Protein AF-A0A6I1NNC6-F1 (afdb_monomer_lite)

pLDDT: mean 95.8, s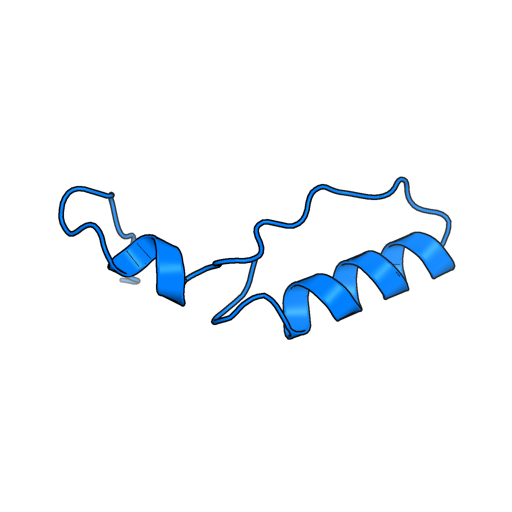td 5.53, range [60.38, 98.0]

Foldseek 3Di:
DACQQPVVVVVQVVCVVVVHPRDDGPRRPNVVQVVDVVHDDDDDD

Sequence (45 aa):
YCGSGVTACHNLFALSLAGYPLGRLYAGSWSEWITDAQRPVATGD

Radius of gyration: 12.94 Å; chains: 1; bounding box: 25×22×33 Å

Structure (mmCIF, N/CA/C/O backbone):
data_AF-A0A6I1NNC6-F1
#
_entry.id   AF-A0A6I1NNC6-F1
#
loop_
_atom_site.group_PDB
_atom_site.id
_atom_site.type_symbol
_atom_site.label_atom_id
_atom_site.label_alt_id
_atom_site.label_comp_id
_atom_site.label_asym_id
_atom_site.label_entity_id
_atom_site.label_seq_id
_atom_site.pdbx_PDB_ins_code
_atom_site.Cartn_x
_atom_site.Cartn_y
_atom_site.Cartn_z
_atom_site.occupancy
_atom_site.B_iso_or_equiv
_atom_site.auth_seq_id
_atom_site.auth_comp_id
_atom_site.auth_asym_id
_atom_site.auth_atom_id
_atom_site.pdbx_PDB_model_num
ATOM 1 N N . TYR A 1 1 ? -1.946 0.725 -0.930 1.00 94.00 1 TYR A N 1
ATOM 2 C CA . TYR A 1 1 ? -1.654 0.943 0.503 1.00 94.00 1 TYR A CA 1
ATOM 3 C C . TYR A 1 1 ? -1.033 -0.331 1.063 1.00 94.00 1 TYR A C 1
ATOM 5 O O . TYR A 1 1 ? -1.007 -1.335 0.358 1.00 94.00 1 TYR A O 1
ATOM 13 N N . CYS A 1 2 ? -0.491 -0.295 2.276 1.00 95.94 2 CYS A N 1
ATOM 14 C CA . CYS A 1 2 ? -0.089 -1.496 3.019 1.00 95.94 2 CYS A CA 1
ATOM 15 C C . CYS A 1 2 ? -0.291 -1.244 4.524 1.00 95.94 2 CYS A C 1
ATOM 17 O O . CYS A 1 2 ? -1.299 -0.642 4.884 1.00 95.94 2 CYS A O 1
ATOM 19 N N . GLY A 1 3 ? 0.640 -1.657 5.392 1.00 95.81 3 GLY A N 1
ATOM 20 C CA . GLY A 1 3 ? 0.648 -1.265 6.806 1.00 95.81 3 GLY A CA 1
ATOM 21 C C . GLY A 1 3 ? 0.993 0.217 6.989 1.00 95.81 3 GLY A C 1
ATOM 22 O O . GLY A 1 3 ? 0.173 0.993 7.460 1.00 95.81 3 GLY A O 1
ATOM 23 N N . SER A 1 4 ? 2.179 0.614 6.523 1.00 94.94 4 SER A N 1
ATOM 24 C CA . SER A 1 4 ? 2.784 1.942 6.744 1.00 94.94 4 SER A CA 1
ATOM 25 C C . SER A 1 4 ? 3.190 2.675 5.455 1.00 94.94 4 SER A C 1
ATOM 27 O O . SER A 1 4 ? 4.015 3.581 5.472 1.00 94.94 4 SER A O 1
ATOM 29 N N . GLY A 1 5 ? 2.696 2.232 4.298 1.00 95.56 5 GLY A N 1
ATOM 30 C CA . GLY A 1 5 ? 2.999 2.828 2.992 1.00 95.56 5 GLY A CA 1
ATOM 31 C C . GLY A 1 5 ? 4.319 2.385 2.350 1.00 95.56 5 GLY A C 1
ATOM 32 O O . GLY A 1 5 ? 4.460 2.516 1.135 1.00 95.56 5 GLY A O 1
ATOM 33 N N . VAL A 1 6 ? 5.248 1.783 3.102 1.00 97.00 6 VAL A N 1
ATOM 34 C CA . VAL A 1 6 ? 6.586 1.396 2.603 1.00 97.00 6 VAL A CA 1
ATOM 35 C C . VAL A 1 6 ? 6.508 0.401 1.441 1.00 97.00 6 VAL A C 1
ATOM 37 O O . VAL A 1 6 ? 7.047 0.654 0.364 1.00 97.00 6 VAL A O 1
ATOM 40 N N . THR A 1 7 ? 5.802 -0.718 1.614 1.00 97.38 7 THR A N 1
ATOM 41 C CA . THR A 1 7 ? 5.622 -1.720 0.546 1.00 97.38 7 THR A CA 1
ATOM 42 C C . THR A 1 7 ? 4.837 -1.152 -0.635 1.00 97.38 7 THR A C 1
ATOM 44 O O . THR A 1 7 ? 5.163 -1.414 -1.787 1.00 97.38 7 THR A O 1
ATOM 47 N N . ALA A 1 8 ? 3.820 -0.328 -0.368 1.00 96.75 8 ALA A N 1
ATOM 48 C CA . ALA A 1 8 ? 3.021 0.286 -1.423 1.00 96.75 8 ALA A CA 1
ATOM 49 C C . ALA A 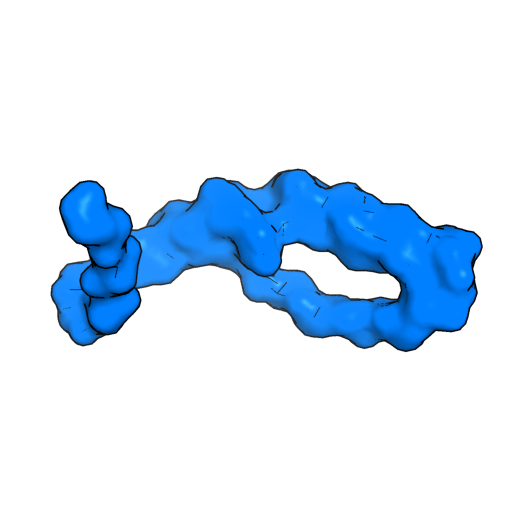1 8 ? 3.850 1.237 -2.303 1.00 96.75 8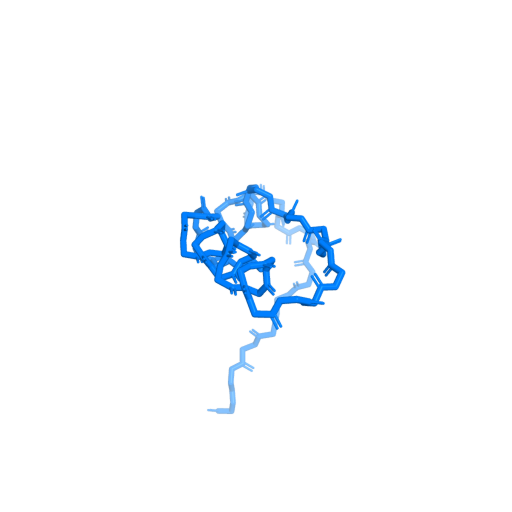 ALA A C 1
ATOM 51 O O . ALA A 1 8 ? 3.643 1.274 -3.514 1.00 96.75 8 ALA A O 1
ATOM 52 N N . 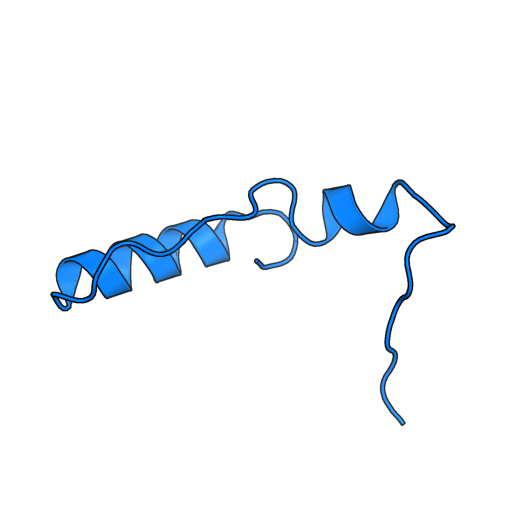CYS A 1 9 ? 4.809 1.956 -1.713 1.00 97.19 9 CYS A N 1
ATOM 53 C CA . CYS A 1 9 ? 5.760 2.789 -2.445 1.00 97.19 9 CYS A CA 1
ATOM 54 C C . CYS A 1 9 ? 6.635 1.950 -3.391 1.00 97.19 9 CYS A C 1
ATOM 56 O O . CYS A 1 9 ? 6.722 2.257 -4.579 1.00 97.19 9 CYS A O 1
ATOM 58 N N . HIS A 1 10 ? 7.197 0.840 -2.898 1.00 97.56 10 HIS A N 1
ATOM 59 C CA . HIS A 1 10 ? 7.982 -0.081 -3.729 1.00 97.56 10 HIS A CA 1
ATOM 60 C C . HIS A 1 10 ? 7.162 -0.639 -4.899 1.00 97.56 10 HIS A C 1
ATOM 62 O O . HIS A 1 10 ? 7.652 -0.681 -6.025 1.00 97.56 10 HIS A O 1
ATOM 68 N N . ASN A 1 11 ? 5.895 -0.993 -4.665 1.00 97.00 11 ASN A N 1
ATOM 69 C CA . ASN A 1 11 ? 5.015 -1.487 -5.723 1.00 97.00 11 ASN A CA 1
ATOM 70 C C . ASN A 1 11 ? 4.737 -0.419 -6.791 1.00 97.00 11 ASN A C 1
ATOM 72 O O . ASN A 1 11 ? 4.779 -0.726 -7.979 1.00 97.00 11 ASN A O 1
ATOM 76 N N . LEU A 1 12 ? 4.484 0.836 -6.399 1.00 97.19 12 LEU A N 1
ATOM 77 C CA . LEU A 1 12 ? 4.300 1.931 -7.360 1.00 97.19 12 LEU A CA 1
ATOM 78 C C . LEU A 1 12 ? 5.559 2.191 -8.185 1.00 97.19 12 LEU A C 1
ATOM 80 O O . LEU A 1 12 ? 5.463 2.422 -9.389 1.00 97.19 12 LEU A O 1
ATOM 84 N N . PHE A 1 13 ? 6.733 2.118 -7.558 1.00 96.94 13 PHE A N 1
ATOM 85 C CA . PHE A 1 13 ? 7.995 2.254 -8.272 1.00 96.94 13 PHE A CA 1
ATOM 86 C C . PHE A 1 13 ? 8.204 1.114 -9.278 1.00 96.94 13 PHE A C 1
ATOM 88 O O . PHE A 1 13 ? 8.520 1.374 -10.436 1.00 96.94 13 PHE A O 1
ATOM 95 N N . ALA A 1 14 ? 7.941 -0.133 -8.880 1.00 97.88 14 ALA A N 1
ATOM 96 C CA . ALA A 1 14 ? 8.009 -1.283 -9.779 1.00 97.88 14 ALA A CA 1
ATOM 97 C C . ALA A 1 14 ? 7.037 -1.157 -10.967 1.00 97.88 14 ALA A C 1
ATOM 99 O O . ALA A 1 14 ? 7.412 -1.449 -12.100 1.00 97.88 14 ALA A O 1
ATOM 100 N N . LEU A 1 15 ? 5.815 -0.668 -10.730 1.00 97.75 15 LEU A N 1
ATOM 101 C CA . LEU A 1 15 ? 4.834 -0.405 -11.789 1.00 97.75 15 LEU A CA 1
ATOM 102 C C . LEU A 1 15 ? 5.312 0.682 -12.760 1.00 97.75 15 LEU A C 1
ATOM 104 O O . LEU A 1 15 ? 5.188 0.506 -13.970 1.00 97.75 15 LEU A O 1
ATOM 108 N N . SER A 1 16 ? 5.911 1.757 -12.244 1.00 97.12 16 SER A N 1
ATOM 109 C CA . SER A 1 16 ? 6.531 2.805 -13.065 1.00 97.12 16 SER A CA 1
ATOM 110 C C . SER A 1 16 ? 7.644 2.239 -13.957 1.00 97.12 16 SER A C 1
ATOM 112 O O . SER A 1 16 ? 7.665 2.489 -15.161 1.00 97.12 16 SER A O 1
ATOM 114 N N . LEU A 1 17 ? 8.527 1.399 -13.398 1.00 98.00 17 LEU A N 1
ATOM 115 C CA . LEU A 1 17 ? 9.582 0.718 -14.163 1.00 98.00 17 LEU A CA 1
ATOM 116 C C . LEU A 1 17 ? 9.025 -0.232 -15.230 1.00 98.00 17 LEU A C 1
ATOM 118 O O . LEU A 1 17 ? 9.621 -0.379 -16.293 1.00 98.00 17 LEU A O 1
ATOM 122 N N . ALA A 1 18 ? 7.877 -0.854 -14.967 1.00 98.00 18 ALA A N 1
ATOM 123 C CA . ALA A 1 18 ? 7.173 -1.705 -15.920 1.00 98.00 18 ALA A CA 1
ATOM 124 C C . ALA A 1 18 ? 6.372 -0.916 -16.982 1.00 98.00 18 ALA A C 1
ATOM 126 O O . ALA A 1 18 ? 5.669 -1.524 -17.786 1.00 98.00 18 ALA A O 1
ATOM 127 N N . GLY A 1 19 ? 6.471 0.420 -17.004 1.00 98.00 19 GLY A N 1
ATOM 128 C CA . GLY A 1 19 ? 5.822 1.282 -17.997 1.00 98.00 19 GLY A CA 1
ATOM 129 C C . GLY A 1 19 ? 4.348 1.582 -17.715 1.00 98.00 19 GLY A C 1
ATOM 130 O O . GLY A 1 19 ? 3.663 2.138 -18.575 1.00 98.00 19 GLY A O 1
ATOM 131 N N . TYR A 1 20 ? 3.843 1.236 -16.529 1.00 97.75 20 TYR A N 1
ATOM 132 C CA . TYR A 1 20 ? 2.485 1.597 -16.134 1.00 97.75 20 TYR A CA 1
ATOM 133 C C . TYR A 1 20 ? 2.409 3.064 -15.691 1.00 97.75 20 TYR A C 1
ATOM 135 O O . TYR A 1 20 ? 3.366 3.595 -15.119 1.00 97.75 20 TYR A O 1
ATOM 143 N N . PRO A 1 21 ? 1.252 3.726 -15.880 1.00 95.62 21 PRO A N 1
ATOM 144 C CA . PRO A 1 21 ? 1.012 5.046 -15.317 1.00 95.62 21 PRO A CA 1
ATOM 145 C C . PRO A 1 21 ? 1.195 5.051 -13.797 1.00 95.62 21 PRO A C 1
ATOM 147 O O . PRO A 1 21 ? 0.765 4.126 -13.101 1.00 95.62 21 PRO A O 1
ATOM 150 N N . LEU A 1 22 ? 1.793 6.121 -13.273 1.00 93.88 22 LEU A N 1
ATOM 151 C CA . LEU A 1 22 ? 2.009 6.261 -11.838 1.00 93.88 22 LEU A CA 1
ATOM 152 C C . LEU A 1 22 ? 0.663 6.361 -11.102 1.00 93.88 22 LEU A C 1
ATOM 154 O O . LEU A 1 22 ? -0.103 7.308 -11.285 1.00 93.88 22 LEU A O 1
ATOM 158 N N . GL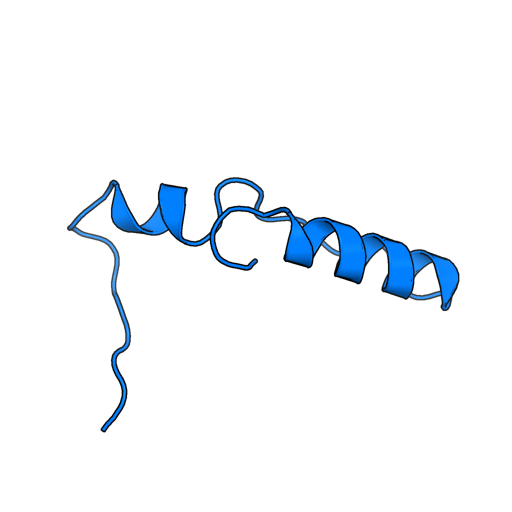Y A 1 23 ? 0.381 5.371 -10.257 1.00 93.19 23 GLY A N 1
ATOM 159 C CA . GLY A 1 23 ? -0.790 5.364 -9.385 1.00 93.19 23 GLY A CA 1
ATOM 160 C C . GLY A 1 23 ? -0.651 6.310 -8.188 1.00 93.19 23 GLY A C 1
ATOM 161 O O . GLY A 1 23 ? 0.424 6.824 -7.880 1.00 93.19 23 GLY A O 1
ATOM 162 N N . ARG A 1 24 ? -1.755 6.517 -7.461 1.00 96.19 24 ARG A N 1
ATOM 163 C CA . ARG A 1 24 ? -1.749 7.307 -6.221 1.00 96.19 24 ARG A CA 1
ATOM 164 C C . ARG A 1 24 ? -1.297 6.467 -5.030 1.00 96.19 24 ARG A C 1
ATOM 166 O O . ARG A 1 24 ? -1.799 5.364 -4.808 1.00 96.19 24 ARG A O 1
ATOM 173 N N . LEU A 1 25 ? -0.389 7.025 -4.232 1.00 96.38 25 LEU A N 1
ATOM 174 C CA . LEU A 1 25 ? 0.036 6.446 -2.963 1.00 96.38 25 LEU A CA 1
ATOM 175 C C . LEU A 1 25 ? -0.814 6.995 -1.819 1.00 96.38 25 LEU A C 1
ATOM 177 O O . LEU A 1 25 ? -0.822 8.195 -1.568 1.00 96.38 25 LEU A O 1
ATOM 181 N N . TYR A 1 26 ? -1.456 6.100 -1.073 1.00 96.88 26 TYR A N 1
ATOM 182 C CA . TYR A 1 26 ? -1.971 6.420 0.254 1.00 96.88 26 TYR A CA 1
ATOM 183 C C . TYR A 1 26 ? -0.883 6.124 1.297 1.00 96.88 26 TYR A C 1
ATOM 185 O O . TYR A 1 26 ? -0.694 4.969 1.692 1.00 96.88 26 TYR A O 1
ATOM 193 N N . ALA A 1 27 ? -0.108 7.151 1.661 1.00 95.44 27 ALA A N 1
ATOM 194 C CA . ALA A 1 27 ? 1.112 7.004 2.458 1.00 95.44 27 ALA A CA 1
ATOM 195 C C . ALA A 1 27 ? 0.832 6.534 3.892 1.00 95.44 27 ALA A C 1
ATOM 197 O O . ALA A 1 27 ? 1.452 5.570 4.333 1.00 95.44 27 ALA A O 1
ATOM 198 N N . GLY A 1 28 ? -0.142 7.144 4.577 1.00 95.88 28 GLY A N 1
ATOM 199 C CA . GLY A 1 28 ? -0.498 6.765 5.945 1.00 95.88 28 GLY A CA 1
ATOM 200 C C . GLY A 1 28 ? -1.026 5.335 6.059 1.00 95.88 28 GLY A C 1
ATOM 201 O O . GLY A 1 28 ? -0.797 4.677 7.074 1.00 95.88 28 GLY A O 1
ATOM 202 N N . SER A 1 29 ? -1.595 4.799 4.970 1.00 97.81 29 SER A N 1
ATOM 203 C CA . SER A 1 29 ? -1.914 3.375 4.840 1.00 97.81 29 SER A CA 1
ATOM 204 C C . SER A 1 29 ? -2.775 2.881 6.014 1.00 97.81 29 SER A C 1
ATOM 206 O O . SER A 1 29 ? -3.591 3.636 6.538 1.00 97.81 29 SER A O 1
ATOM 208 N N . TRP A 1 30 ? -2.663 1.612 6.407 1.00 97.38 30 TRP A N 1
ATOM 209 C CA . TRP A 1 30 ? -3.445 1.078 7.517 1.00 97.38 30 TRP A CA 1
ATOM 210 C C . TRP A 1 30 ? -3.193 1.811 8.837 1.00 97.38 30 TRP A C 1
ATOM 212 O O . TRP A 1 30 ? -4.144 2.090 9.557 1.00 97.38 30 TRP A O 1
ATOM 222 N N . SER A 1 31 ? -1.939 2.170 9.132 1.00 97.38 31 SER A N 1
ATOM 223 C CA . SER A 1 31 ? -1.572 2.866 10.370 1.00 97.38 31 SER A CA 1
ATOM 224 C C . SER A 1 31 ? -2.299 4.198 10.549 1.00 97.38 31 SER A C 1
ATOM 226 O O . SER A 1 31 ? -2.691 4.511 11.665 1.00 97.38 31 SER A O 1
ATOM 228 N N . GLU A 1 32 ? -2.506 4.965 9.476 1.00 98.00 32 GLU A N 1
ATOM 229 C CA . GLU A 1 32 ? -3.348 6.167 9.516 1.00 98.00 32 GLU A CA 1
ATOM 230 C C . GLU A 1 32 ? -4.839 5.822 9.482 1.00 98.00 32 GLU A C 1
ATOM 232 O O . GLU A 1 32 ? -5.634 6.504 10.120 1.00 98.00 32 GLU A O 1
ATOM 237 N N . TRP A 1 33 ? -5.246 4.781 8.749 1.00 97.88 33 TRP A N 1
ATOM 238 C CA . TRP A 1 33 ? -6.658 4.417 8.643 1.00 97.88 33 TRP A CA 1
ATOM 239 C C . TRP A 1 33 ? -7.282 4.130 10.011 1.00 97.88 33 TRP A C 1
ATOM 241 O O . TRP A 1 33 ? -8.360 4.635 10.304 1.00 97.88 33 TRP A O 1
ATOM 251 N N . ILE A 1 34 ? -6.577 3.381 10.859 1.00 96.88 34 ILE A N 1
ATOM 252 C CA . ILE A 1 34 ? -7.071 2.946 12.172 1.00 96.88 34 ILE A CA 1
ATOM 253 C C . ILE A 1 34 ? -7.032 4.019 13.265 1.00 96.88 34 ILE A C 1
ATOM 255 O O . ILE A 1 34 ? -7.481 3.748 14.376 1.00 96.88 34 ILE A O 1
ATOM 259 N N . THR A 1 35 ? -6.489 5.214 13.001 1.00 98.00 35 THR A N 1
ATOM 260 C CA . THR A 1 35 ? -6.476 6.295 14.009 1.00 98.00 35 THR A CA 1
ATOM 261 C C . THR A 1 35 ? -7.867 6.870 14.260 1.00 98.00 35 THR A C 1
ATOM 263 O O . THR A 1 35 ? -8.108 7.476 15.301 1.00 98.00 35 THR A O 1
ATOM 266 N N . ASP A 1 36 ? -8.784 6.654 13.321 1.00 97.88 36 ASP A N 1
ATOM 267 C CA . ASP A 1 36 ? -10.173 7.070 13.390 1.00 97.88 36 ASP A CA 1
ATOM 268 C C . ASP A 1 36 ? -11.075 5.837 13.511 1.00 97.88 36 ASP A C 1
ATOM 270 O O . ASP A 1 36 ? -11.310 5.108 12.544 1.00 97.88 36 ASP A O 1
ATOM 274 N N . ALA A 1 37 ? -11.597 5.621 14.719 1.00 96.38 37 ALA A N 1
ATOM 275 C CA . ALA A 1 37 ? -12.464 4.490 15.042 1.00 96.38 37 ALA A CA 1
ATOM 276 C C . ALA A 1 37 ? -13.836 4.536 14.341 1.00 96.38 37 ALA A C 1
ATOM 278 O O . ALA A 1 37 ? -14.562 3.544 14.382 1.00 96.38 37 ALA A O 1
ATOM 279 N N . GLN A 1 38 ? -14.214 5.657 13.713 1.00 97.94 38 GLN A N 1
ATOM 280 C CA . GLN A 1 38 ? -15.464 5.755 12.952 1.00 97.94 38 GLN A CA 1
ATOM 281 C C . GLN A 1 38 ? -15.337 5.198 11.529 1.00 97.94 38 GLN A C 1
ATOM 283 O O . GLN A 1 38 ? -16.351 4.989 10.858 1.00 97.94 38 GLN A O 1
ATOM 288 N N . ARG A 1 39 ? -14.115 4.953 11.041 1.00 97.50 39 ARG A N 1
ATOM 289 C CA . ARG A 1 39 ? -13.904 4.427 9.689 1.00 97.50 39 ARG A CA 1
ATOM 290 C C . ARG A 1 39 ? -14.262 2.942 9.624 1.00 97.50 39 ARG A C 1
ATOM 292 O O . ARG A 1 39 ? -13.895 2.182 10.519 1.00 97.50 39 ARG A O 1
ATOM 299 N N . PRO A 1 40 ? -14.935 2.493 8.550 1.00 97.69 40 PRO A N 1
ATOM 300 C CA . PRO A 1 40 ? -15.291 1.091 8.405 1.00 97.69 40 PRO A CA 1
ATOM 301 C C . PRO A 1 40 ? -14.037 0.221 8.267 1.00 97.69 40 PRO A C 1
ATOM 303 O O . PRO A 1 40 ? -13.060 0.591 7.606 1.00 97.69 40 PRO A O 1
ATOM 306 N N . VAL A 1 41 ? -14.099 -0.963 8.871 1.00 96.94 41 VAL A N 1
ATOM 307 C CA . VAL A 1 41 ? -13.066 -1.996 8.801 1.00 96.94 41 VAL A CA 1
ATOM 308 C C . VAL A 1 41 ? -13.728 -3.303 8.393 1.00 96.94 41 VAL A C 1
ATOM 310 O O . VAL A 1 41 ? -14.665 -3.752 9.045 1.00 96.94 41 VAL A O 1
ATOM 313 N N . ALA A 1 42 ? -13.238 -3.908 7.314 1.00 96.12 42 ALA A N 1
ATOM 314 C CA . ALA A 1 42 ? -13.623 -5.261 6.938 1.00 96.12 42 ALA A CA 1
ATOM 315 C C . ALA A 1 42 ? -12.723 -6.274 7.663 1.00 96.12 42 ALA A C 1
ATOM 317 O O . ALA A 1 42 ? -11.501 -6.116 7.684 1.00 96.12 42 ALA A O 1
ATOM 318 N N . THR A 1 43 ? -13.328 -7.315 8.229 1.00 93.00 43 THR A N 1
ATOM 319 C CA . THR A 1 43 ? -12.650 -8.499 8.776 1.00 93.00 43 THR A CA 1
ATOM 320 C C . THR A 1 43 ? -13.017 -9.719 7.930 1.00 93.00 43 THR A C 1
ATOM 322 O O . THR A 1 43 ? -14.015 -9.680 7.214 1.00 93.00 43 THR A O 1
ATOM 325 N N . GLY A 1 44 ? -12.195 -10.771 7.954 1.00 92.44 44 GLY A N 1
ATOM 326 C CA . GLY A 1 44 ? -12.509 -12.022 7.250 1.00 92.44 44 GLY A CA 1
ATOM 327 C C . GLY A 1 44 ? -13.680 -12.782 7.884 1.00 92.44 44 GLY A C 1
ATOM 328 O O . GLY A 1 44 ? -14.124 -12.407 8.972 1.00 92.44 44 GLY A O 1
ATOM 329 N N . ASP A 1 45 ? -14.139 -13.829 7.193 1.00 60.38 45 ASP A N 1
ATOM 330 C CA . ASP A 1 45 ? -15.045 -14.850 7.745 1.00 60.38 45 ASP A CA 1
ATOM 331 C C . ASP A 1 45 ? -14.378 -15.663 8.870 1.00 60.38 45 ASP A C 1
ATOM 333 O O . ASP A 1 45 ? -13.165 -15.972 8.744 1.00 60.38 45 ASP A O 1
#

Secondary struct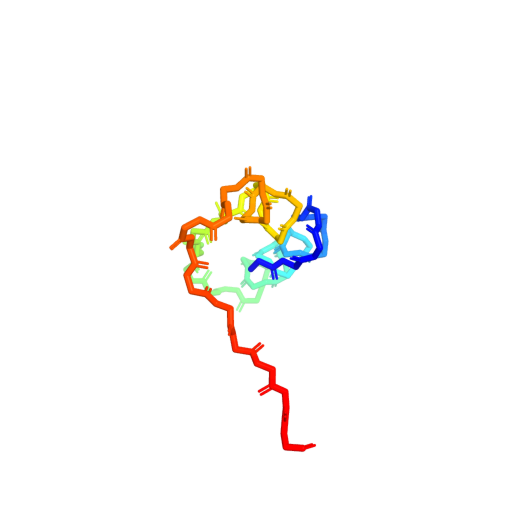ure (DSSP, 8-state):
--SSSHHHHHHHHHHHHTT---PPP-SSHHHHHTT-TTS------